Protein AF-A0A945IQQ4-F1 (afdb_monomer)

Foldseek 3Di:
DDPQLVLLVVLLVLLLVLLVPDDPVLQQVLQVLLLVLLQQLQCLQDPDDDRDDRDGSNVSSVSLVVSSVSNCVVPVVDDPSNSVSSVSSSVVRD

Sequence (94 aa):
MEPLQEEILRELDRIRLRLASLNHDRLVTMDIPVYTCAVAIWESTKSGGYKIPRVGPGAYAAQITVLTQDLLAVNPEGNTDAAAALTALRRALP

Radius of gyration: 12.51 Å; Cα contacts (8 Å, |Δi|>4): 98; chains: 1; bounding box: 37×19×31 Å

Structure (mmCIF, N/CA/C/O backbone):
data_AF-A0A945IQQ4-F1
#
_entry.id   AF-A0A945IQQ4-F1
#
loop_
_atom_site.group_PDB
_atom_site.id
_atom_site.type_symbol
_atom_site.label_atom_id
_atom_site.label_alt_id
_atom_site.label_comp_id
_atom_site.label_asym_id
_atom_site.label_entity_id
_atom_site.label_seq_id
_atom_site.pdbx_PDB_ins_code
_atom_site.Cartn_x
_atom_site.Cartn_y
_atom_site.Cartn_z
_atom_site.occupancy
_atom_site.B_iso_or_equiv
_atom_site.auth_seq_id
_atom_site.auth_comp_id
_atom_site.auth_asym_id
_atom_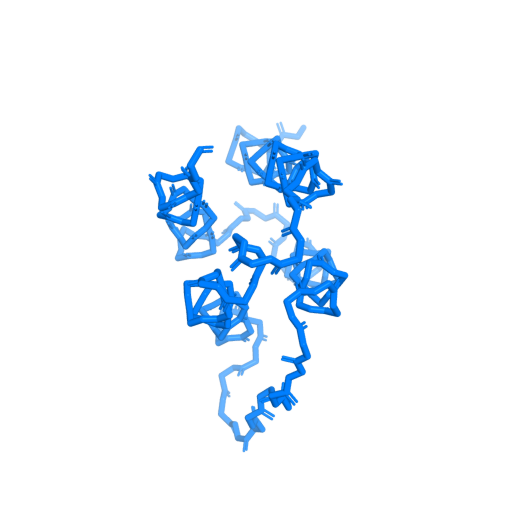site.auth_atom_id
_atom_site.pdbx_PDB_model_num
ATOM 1 N N . MET A 1 1 ? 19.982 4.177 7.693 1.00 59.25 1 MET A N 1
ATOM 2 C CA . MET A 1 1 ? 18.810 4.196 6.796 1.00 59.25 1 MET A CA 1
ATOM 3 C C . MET A 1 1 ? 18.528 5.641 6.470 1.00 59.25 1 MET A C 1
ATOM 5 O O . MET A 1 1 ? 18.574 6.456 7.385 1.00 59.25 1 MET A O 1
ATOM 9 N N . GLU A 1 2 ? 18.303 5.938 5.197 1.00 73.06 2 GLU A N 1
ATOM 10 C CA . GLU A 1 2 ? 17.959 7.281 4.730 1.00 73.06 2 GLU A CA 1
ATOM 11 C C . GLU A 1 2 ? 16.549 7.688 5.214 1.00 73.06 2 GLU A C 1
ATOM 13 O O . GLU A 1 2 ? 15.678 6.817 5.345 1.00 73.06 2 GLU A O 1
ATOM 18 N N . PRO A 1 3 ? 16.284 8.987 5.462 1.00 79.06 3 PRO A N 1
ATOM 19 C CA . PRO A 1 3 ? 15.022 9.460 6.044 1.00 79.06 3 PRO A CA 1
ATOM 20 C C . PRO A 1 3 ? 13.760 9.063 5.256 1.00 79.06 3 PRO A C 1
ATOM 22 O O . PRO A 1 3 ? 12.734 8.742 5.854 1.00 79.06 3 PRO A O 1
ATOM 25 N N . LEU A 1 4 ? 13.832 9.046 3.919 1.00 85.31 4 LEU A N 1
ATOM 26 C CA . LEU A 1 4 ? 12.685 8.763 3.045 1.00 85.31 4 LEU A CA 1
ATOM 27 C C . LEU A 1 4 ? 12.265 7.285 3.071 1.00 85.31 4 LEU A C 1
ATOM 29 O O . LEU A 1 4 ? 11.075 6.970 3.094 1.00 85.31 4 LEU A O 1
ATOM 33 N N . GLN A 1 5 ? 13.228 6.363 3.09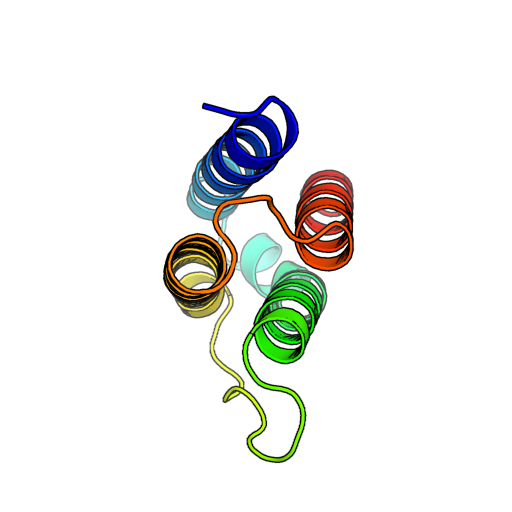8 1.00 86.44 5 GLN A N 1
ATOM 34 C CA . GLN A 1 5 ? 12.951 4.928 3.186 1.00 86.44 5 GLN A CA 1
ATOM 35 C C . GLN A 1 5 ? 12.208 4.588 4.484 1.00 86.44 5 GLN A C 1
ATOM 37 O O . GLN A 1 5 ? 11.258 3.801 4.482 1.00 86.44 5 GLN A O 1
ATOM 42 N N . GLU A 1 6 ? 12.625 5.195 5.595 1.00 87.31 6 GLU A N 1
ATOM 43 C CA . GLU A 1 6 ? 11.968 5.005 6.885 1.00 87.31 6 GLU A CA 1
ATOM 44 C C . GLU A 1 6 ? 10.535 5.559 6.880 1.00 87.31 6 GLU A C 1
ATOM 46 O O . GLU A 1 6 ? 9.628 4.932 7.432 1.00 87.31 6 GLU A O 1
ATOM 51 N N . GLU A 1 7 ? 10.299 6.692 6.217 1.00 89.25 7 GLU A N 1
ATOM 52 C CA . GLU A 1 7 ? 8.959 7.254 6.045 1.00 89.25 7 GLU A CA 1
ATOM 53 C C . GLU A 1 7 ? 8.040 6.318 5.245 1.00 89.25 7 GLU A C 1
ATOM 55 O O . GLU A 1 7 ? 6.940 6.007 5.705 1.00 89.25 7 GLU A O 1
ATOM 60 N N . ILE A 1 8 ? 8.512 5.791 4.110 1.00 89.75 8 ILE A N 1
ATOM 61 C CA . ILE A 1 8 ? 7.773 4.825 3.281 1.00 89.75 8 ILE A CA 1
ATOM 62 C C . ILE A 1 8 ? 7.363 3.594 4.104 1.00 89.75 8 ILE A C 1
ATOM 64 O O .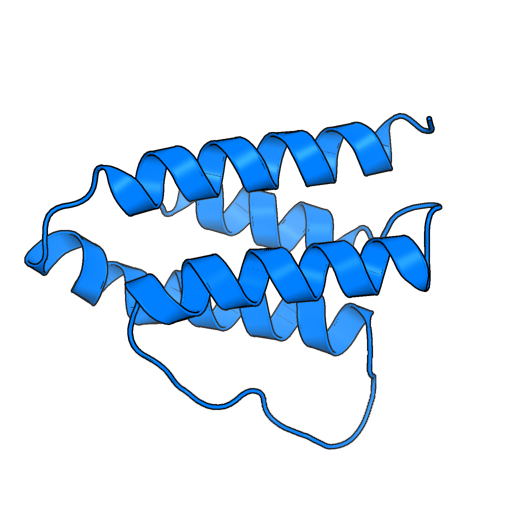 ILE A 1 8 ? 6.202 3.176 4.071 1.00 89.75 8 ILE A O 1
ATOM 68 N N . LEU A 1 9 ? 8.293 3.025 4.878 1.00 89.00 9 LEU A N 1
ATOM 69 C CA . LEU A 1 9 ? 8.027 1.849 5.713 1.00 89.00 9 LEU A CA 1
ATOM 70 C C . LEU A 1 9 ? 7.035 2.145 6.846 1.00 89.00 9 LEU A C 1
ATOM 72 O O . LEU A 1 9 ? 6.144 1.336 7.111 1.00 89.00 9 LEU A O 1
ATOM 76 N N . ARG A 1 10 ? 7.147 3.311 7.494 1.00 89.25 10 ARG A N 1
ATOM 77 C CA . ARG A 1 10 ? 6.208 3.742 8.543 1.00 89.25 10 ARG A CA 1
ATOM 78 C C . ARG A 1 10 ? 4.799 3.961 7.995 1.00 89.25 10 ARG A C 1
ATOM 80 O O . ARG A 1 10 ? 3.824 3.587 8.646 1.00 89.25 10 ARG A O 1
ATOM 87 N N . GLU A 1 11 ? 4.668 4.562 6.816 1.00 90.56 11 GLU A N 1
ATOM 88 C CA . GLU A 1 11 ? 3.367 4.766 6.174 1.00 90.56 11 GLU A CA 1
ATOM 89 C C . GLU A 1 11 ? 2.732 3.435 5.755 1.00 90.56 11 GLU A C 1
ATOM 91 O O . GLU A 1 11 ? 1.541 3.227 5.999 1.00 90.56 11 GLU A O 1
ATOM 96 N N . LEU A 1 12 ? 3.526 2.495 5.230 1.00 89.50 12 LEU A N 1
ATOM 97 C CA . LEU A 1 12 ? 3.066 1.137 4.939 1.00 89.50 12 LEU A CA 1
ATOM 98 C C . LEU A 1 12 ? 2.500 0.447 6.189 1.00 89.50 12 LEU A C 1
ATOM 100 O O . LEU A 1 12 ? 1.402 -0.108 6.135 1.00 89.50 12 LEU A O 1
ATOM 104 N N . ASP A 1 13 ? 3.212 0.500 7.315 1.00 89.81 13 ASP A N 1
ATOM 105 C CA . ASP A 1 13 ? 2.763 -0.129 8.561 1.00 89.81 13 ASP A CA 1
ATOM 106 C C . ASP A 1 13 ? 1.438 0.472 9.069 1.00 89.81 13 ASP A C 1
ATOM 108 O O . ASP A 1 13 ? 0.479 -0.246 9.366 1.00 89.81 13 ASP A O 1
ATOM 112 N N . ARG A 1 14 ? 1.314 1.805 9.040 1.00 89.62 14 ARG A N 1
ATOM 113 C CA . ARG A 1 14 ? 0.069 2.515 9.391 1.00 89.62 14 ARG A CA 1
ATOM 114 C C . ARG A 1 14 ? -1.111 2.106 8.511 1.00 89.62 14 ARG A C 1
ATOM 116 O O . ARG A 1 14 ? -2.223 1.932 9.016 1.00 89.62 14 ARG A O 1
ATOM 123 N N . ILE A 1 15 ? -0.887 1.980 7.204 1.00 89.81 15 ILE A N 1
ATOM 124 C CA . ILE A 1 15 ? -1.914 1.565 6.240 1.00 89.81 15 ILE A CA 1
ATOM 125 C C . ILE A 1 15 ? -2.351 0.129 6.518 1.00 89.81 15 ILE A C 1
ATOM 127 O O . ILE A 1 15 ? -3.552 -0.134 6.561 1.00 89.81 15 ILE A O 1
ATOM 131 N N . ARG A 1 16 ? -1.404 -0.787 6.764 1.00 87.38 16 ARG A N 1
ATOM 132 C CA . ARG A 1 16 ? -1.701 -2.191 7.086 1.00 87.38 16 ARG A CA 1
ATOM 133 C C . ARG A 1 16 ? -2.568 -2.313 8.335 1.00 87.38 16 ARG A C 1
ATOM 135 O O . ARG A 1 16 ? -3.577 -3.013 8.297 1.00 87.38 16 ARG A O 1
ATOM 142 N N . LEU A 1 17 ? -2.211 -1.603 9.407 1.00 87.31 17 LEU A N 1
ATOM 143 C CA . LEU A 1 17 ? -2.969 -1.618 10.660 1.00 87.31 17 LEU A CA 1
ATOM 144 C C . LEU A 1 17 ? -4.391 -1.072 10.486 1.00 87.31 17 LEU A C 1
ATOM 146 O O . LEU A 1 17 ? -5.339 -1.670 10.989 1.00 87.31 17 LEU A O 1
ATOM 150 N N . ARG A 1 18 ? -4.560 0.034 9.747 1.00 87.75 18 ARG A N 1
ATOM 151 C CA . ARG A 1 18 ? -5.892 0.604 9.486 1.00 87.75 18 ARG A CA 1
ATOM 152 C C . ARG A 1 18 ? -6.734 -0.276 8.580 1.00 87.75 18 ARG A C 1
ATOM 154 O O . ARG A 1 18 ? -7.891 -0.494 8.896 1.00 87.75 18 ARG A O 1
ATOM 161 N N . LEU A 1 19 ? -6.185 -0.812 7.491 1.00 85.62 19 LEU A N 1
ATOM 162 C CA . LEU A 1 19 ? -6.936 -1.718 6.616 1.00 85.62 19 LEU A CA 1
ATOM 163 C C . LEU A 1 19 ? -7.407 -2.964 7.373 1.00 85.62 19 LEU A C 1
ATOM 165 O O . LEU A 1 19 ? -8.556 -3.363 7.220 1.00 85.62 19 LEU A O 1
ATOM 169 N N . ALA A 1 20 ? -6.564 -3.533 8.236 1.00 84.69 20 ALA A N 1
ATOM 170 C CA . ALA A 1 20 ? -6.929 -4.694 9.044 1.00 84.69 20 ALA A CA 1
ATOM 171 C C . ALA A 1 20 ? -8.042 -4.414 10.072 1.00 84.69 20 ALA A C 1
ATOM 173 O O . ALA A 1 20 ? -8.722 -5.349 10.489 1.00 84.69 20 ALA A O 1
ATOM 174 N N . SER A 1 21 ? -8.239 -3.155 10.484 1.00 86.75 21 SER A N 1
ATOM 175 C CA . SER A 1 21 ? -9.280 -2.775 11.448 1.00 86.75 21 SER A CA 1
ATOM 176 C C . SER A 1 21 ? -10.613 -2.376 10.807 1.00 86.75 21 SER A C 1
ATOM 178 O O . SER A 1 21 ? -11.600 -2.180 11.520 1.00 86.75 21 SER A O 1
ATOM 180 N N . LEU A 1 22 ? -10.676 -2.260 9.476 1.00 86.38 22 LEU A N 1
ATOM 181 C CA . LEU A 1 22 ? -11.915 -1.949 8.769 1.00 86.38 22 LEU A CA 1
ATOM 182 C C . LEU A 1 22 ? -12.850 -3.162 8.718 1.00 86.38 22 LEU A C 1
ATOM 184 O O . LEU A 1 22 ? -12.432 -4.300 8.517 1.00 86.38 22 LEU A O 1
ATOM 188 N N . ASN A 1 23 ? -14.152 -2.900 8.838 1.00 87.44 23 ASN A N 1
ATOM 189 C CA . ASN A 1 23 ? -15.180 -3.897 8.550 1.00 87.44 23 ASN A CA 1
ATOM 190 C C . ASN A 1 23 ? -15.336 -4.115 7.030 1.00 87.44 23 ASN A C 1
ATOM 192 O O . ASN A 1 23 ? -14.781 -3.370 6.220 1.00 87.44 23 ASN A O 1
ATOM 196 N N . HIS A 1 24 ? -16.107 -5.134 6.641 1.00 82.50 24 HIS A N 1
ATOM 197 C CA . HIS A 1 24 ? -16.260 -5.526 5.237 1.00 82.50 24 HIS A CA 1
ATOM 198 C C . HIS A 1 24 ? -16.768 -4.386 4.339 1.00 82.50 24 HIS A C 1
ATOM 200 O O . HIS A 1 24 ? -16.154 -4.108 3.313 1.00 82.50 24 HIS A O 1
ATOM 206 N N . ASP A 1 25 ? -17.822 -3.678 4.750 1.00 85.56 25 ASP A N 1
ATOM 207 C CA . ASP A 1 25 ? -18.402 -2.589 3.953 1.00 85.56 25 ASP A CA 1
ATOM 208 C C . ASP A 1 25 ? -17.390 -1.464 3.709 1.00 85.56 25 ASP A C 1
ATOM 210 O O . ASP A 1 25 ? -17.232 -0.984 2.585 1.00 85.56 25 ASP A O 1
ATOM 214 N N . ARG A 1 26 ? -16.630 -1.078 4.744 1.00 85.44 26 ARG A N 1
ATOM 215 C CA . ARG A 1 26 ? -15.567 -0.076 4.604 1.00 85.44 26 ARG A CA 1
ATOM 216 C C . ARG A 1 26 ? -14.428 -0.588 3.731 1.00 85.44 26 ARG A C 1
ATOM 218 O O . ARG A 1 26 ? -13.953 0.159 2.881 1.00 85.44 26 ARG A O 1
ATOM 225 N N . LEU A 1 27 ? -14.019 -1.848 3.875 1.00 83.25 27 LEU A N 1
ATOM 226 C CA . LEU A 1 27 ? -13.008 -2.455 3.006 1.00 83.25 27 LEU A CA 1
ATOM 227 C C . LEU A 1 27 ? -13.412 -2.391 1.531 1.00 83.25 27 LEU A C 1
ATOM 229 O O . LEU A 1 27 ? -12.582 -2.025 0.705 1.00 83.25 27 LEU A O 1
ATOM 233 N N . VAL A 1 28 ? -14.673 -2.675 1.197 1.00 84.44 28 VAL A N 1
ATOM 234 C CA . VAL A 1 28 ? -15.175 -2.575 -0.184 1.00 84.44 28 VAL A CA 1
ATOM 235 C C . VAL A 1 28 ? -15.034 -1.150 -0.723 1.00 84.44 28 VAL A C 1
ATOM 237 O O . VAL A 1 28 ? -14.556 -0.966 -1.840 1.00 84.44 28 VAL A O 1
ATOM 240 N N . THR A 1 29 ? -15.354 -0.124 0.075 1.00 86.75 29 THR A N 1
ATOM 241 C CA . THR A 1 29 ? -15.169 1.278 -0.354 1.00 86.75 29 THR A CA 1
ATOM 242 C C . THR A 1 29 ? -13.701 1.663 -0.569 1.00 86.75 29 THR A C 1
ATOM 244 O O . THR A 1 29 ? -13.410 2.591 -1.323 1.00 86.75 29 THR A O 1
ATOM 247 N N . MET A 1 30 ? -12.770 0.922 0.041 1.00 89.38 30 MET A N 1
ATOM 248 C CA . MET A 1 30 ? -11.332 1.125 -0.119 1.00 89.38 30 MET A CA 1
ATOM 249 C C . MET A 1 30 ? -10.737 0.428 -1.353 1.00 89.38 30 MET A C 1
ATOM 251 O O . MET A 1 30 ? -9.565 0.657 -1.640 1.00 89.38 30 MET A O 1
ATOM 255 N N . ASP A 1 31 ? -11.502 -0.355 -2.122 1.00 86.38 31 ASP A N 1
ATOM 256 C CA . ASP A 1 31 ? -10.999 -1.067 -3.311 1.00 86.38 31 ASP A CA 1
ATOM 257 C C . ASP A 1 31 ? -10.252 -0.139 -4.285 1.00 86.38 31 ASP A C 1
ATOM 259 O O . ASP A 1 31 ? -9.100 -0.385 -4.640 1.00 86.38 31 ASP A O 1
ATOM 263 N N . ILE A 1 32 ? -10.880 0.983 -4.659 1.00 88.69 32 ILE A N 1
ATOM 264 C CA . ILE A 1 32 ? -10.319 1.929 -5.633 1.00 88.69 32 ILE A CA 1
ATOM 265 C C . ILE A 1 32 ? -9.081 2.654 -5.080 1.00 88.69 32 ILE A C 1
ATOM 267 O O . ILE A 1 32 ? -8.050 2.622 -5.754 1.00 88.69 32 ILE A O 1
ATOM 271 N N . PRO A 1 33 ? -9.112 3.297 -3.892 1.00 90.56 33 PRO A N 1
ATOM 272 C CA . PRO A 1 33 ? -7.922 3.959 -3.356 1.00 90.56 33 PRO A CA 1
ATOM 273 C C . PRO A 1 33 ? -6.735 3.010 -3.164 1.00 90.56 33 PRO A C 1
ATOM 275 O O . PRO A 1 33 ? -5.599 3.381 -3.461 1.00 90.56 33 PRO A O 1
ATOM 278 N N . VAL A 1 34 ? -6.988 1.788 -2.685 1.00 89.38 34 VAL A N 1
ATOM 279 C CA . VAL A 1 34 ? -5.924 0.812 -2.428 1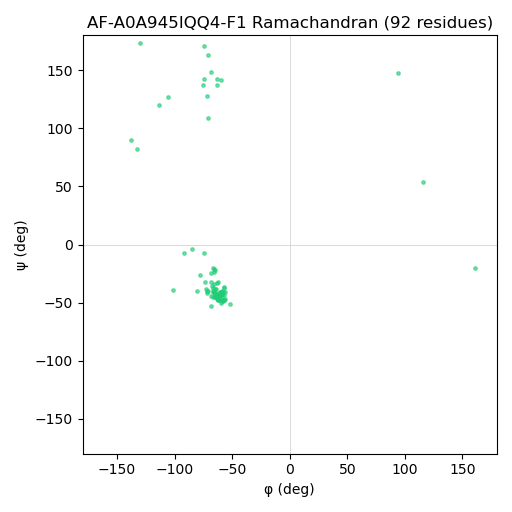.00 89.38 34 VAL A CA 1
ATOM 280 C C . VAL A 1 34 ? -5.354 0.289 -3.753 1.00 89.38 34 VAL A C 1
ATOM 282 O O . VAL A 1 34 ? -4.133 0.233 -3.900 1.00 89.38 34 VAL A O 1
ATOM 285 N N . TYR A 1 35 ? -6.200 0.010 -4.752 1.00 89.50 35 TYR A N 1
ATOM 286 C CA . TYR A 1 35 ? -5.752 -0.337 -6.105 1.00 89.50 35 TYR A CA 1
ATOM 287 C C . TYR A 1 35 ? -4.877 0.760 -6.721 1.00 89.50 35 TYR A C 1
ATOM 289 O O . TYR A 1 35 ? -3.786 0.474 -7.205 1.00 89.50 35 TYR A O 1
ATOM 297 N N . THR A 1 36 ? -5.315 2.021 -6.669 1.00 90.19 36 THR A N 1
ATOM 298 C CA . THR A 1 36 ? -4.556 3.156 -7.220 1.00 90.19 36 THR A CA 1
ATOM 299 C C . THR A 1 36 ? -3.183 3.291 -6.563 1.00 90.19 36 THR A C 1
ATOM 301 O O . THR A 1 36 ? -2.191 3.518 -7.253 1.00 90.19 36 THR A O 1
ATOM 304 N N . CYS A 1 37 ? -3.102 3.101 -5.243 1.00 91.75 37 CYS A N 1
ATOM 305 C CA . CYS A 1 37 ? -1.829 3.100 -4.524 1.00 91.75 37 CYS A CA 1
ATOM 306 C C . CYS A 1 37 ? -0.910 1.962 -4.992 1.00 91.75 37 CYS A C 1
ATOM 308 O O . CYS A 1 37 ? 0.256 2.203 -5.298 1.00 91.75 37 CYS A O 1
ATOM 310 N N . ALA A 1 38 ? -1.441 0.742 -5.114 1.00 90.81 38 ALA A N 1
ATOM 311 C CA . ALA A 1 38 ? -0.681 -0.405 -5.602 1.00 90.81 38 ALA A CA 1
ATOM 312 C C . ALA A 1 38 ? -0.161 -0.192 -7.036 1.00 90.81 38 ALA A C 1
ATOM 314 O O . ALA A 1 38 ? 0.988 -0.521 -7.318 1.00 90.81 38 ALA A O 1
ATOM 315 N N . VAL A 1 39 ? -0.971 0.390 -7.931 1.00 90.44 39 VAL A N 1
ATOM 316 C CA . VAL A 1 39 ? -0.548 0.717 -9.305 1.00 90.44 39 VAL A CA 1
ATOM 317 C C . VAL A 1 39 ? 0.616 1.700 -9.295 1.00 90.44 39 VAL A C 1
ATOM 319 O O . VAL A 1 39 ? 1.612 1.441 -9.961 1.00 90.44 39 VAL A O 1
ATOM 322 N N . ALA A 1 40 ? 0.525 2.779 -8.515 1.00 90.12 40 ALA A N 1
ATOM 323 C CA . ALA A 1 40 ? 1.585 3.781 -8.451 1.00 90.12 40 ALA A CA 1
ATOM 324 C C . ALA A 1 40 ? 2.920 3.169 -7.993 1.00 90.12 40 ALA A C 1
ATOM 326 O O . ALA A 1 40 ? 3.940 3.354 -8.648 1.00 90.12 40 ALA A O 1
ATOM 327 N N . ILE A 1 41 ? 2.908 2.359 -6.925 1.00 90.31 41 ILE A N 1
ATOM 328 C CA . ILE A 1 41 ? 4.117 1.675 -6.430 1.00 90.31 41 ILE A CA 1
ATOM 329 C C . ILE A 1 41 ? 4.645 0.676 -7.471 1.00 90.31 41 ILE A C 1
ATOM 331 O O . ILE A 1 41 ? 5.853 0.539 -7.658 1.00 90.31 41 ILE A O 1
ATOM 335 N N . TRP A 1 42 ? 3.761 -0.024 -8.183 1.00 88.81 42 TRP A N 1
ATOM 336 C CA . TRP A 1 42 ? 4.171 -0.932 -9.251 1.00 88.81 42 TRP A CA 1
ATOM 337 C C . TRP A 1 42 ? 4.827 -0.199 -10.424 1.00 88.81 42 TRP A C 1
ATOM 339 O O . TRP A 1 42 ? 5.882 -0.616 -10.888 1.00 88.81 42 TRP A O 1
ATOM 349 N N . GLU A 1 43 ? 4.260 0.911 -10.886 1.00 87.88 43 GLU A N 1
ATOM 350 C CA . GLU A 1 43 ? 4.846 1.715 -11.965 1.00 87.88 43 GLU A CA 1
ATOM 351 C C . GLU A 1 43 ? 6.214 2.285 -11.565 1.00 87.88 43 GLU A C 1
ATOM 353 O O . GLU A 1 43 ? 7.121 2.344 -12.397 1.00 87.88 43 GLU A O 1
ATOM 358 N N . SER A 1 44 ? 6.402 2.583 -10.275 1.00 85.12 44 SER A N 1
ATOM 359 C CA . SER A 1 44 ? 7.695 2.940 -9.685 1.00 85.12 44 SER A CA 1
ATOM 360 C C . SER A 1 44 ? 8.733 1.804 -9.687 1.00 85.12 44 SER A C 1
ATOM 362 O O . SER A 1 44 ? 9.925 2.090 -9.580 1.00 85.12 44 SER A O 1
ATOM 364 N N . THR A 1 45 ? 8.316 0.534 -9.793 1.00 80.00 45 THR A N 1
ATOM 365 C CA . THR A 1 45 ? 9.217 -0.641 -9.829 1.00 80.00 45 THR A CA 1
ATOM 366 C C . THR A 1 45 ? 9.438 -1.208 -11.226 1.00 80.00 45 THR A C 1
ATOM 368 O O . THR A 1 45 ? 10.548 -1.628 -11.549 1.00 80.00 45 THR A O 1
ATOM 371 N N . LYS A 1 46 ? 8.394 -1.255 -12.060 1.00 72.69 46 LYS A N 1
ATOM 372 C CA . LYS A 1 46 ? 8.424 -1.829 -13.409 1.00 72.69 46 LYS A CA 1
ATOM 373 C C . LYS A 1 46 ? 7.665 -0.943 -14.386 1.00 72.69 46 LYS A C 1
ATOM 375 O O . LYS A 1 46 ? 6.480 -1.139 -14.656 1.00 72.69 46 LYS A O 1
ATOM 380 N N . SER A 1 47 ? 8.381 -0.006 -14.990 1.00 62.03 47 SER A N 1
ATOM 381 C CA . SER A 1 47 ? 7.878 0.775 -16.112 1.00 62.03 47 SER A CA 1
ATOM 382 C C . SER A 1 47 ? 7.767 -0.108 -17.367 1.00 62.03 47 SER A C 1
ATOM 384 O O . SER A 1 47 ? 8.766 -0.497 -17.964 1.00 62.03 47 SER A O 1
ATOM 386 N N . GLY A 1 48 ? 6.535 -0.435 -17.783 1.00 61.16 48 GLY A N 1
ATOM 387 C CA . GLY A 1 48 ? 6.268 -0.831 -19.175 1.00 61.16 48 GLY A CA 1
ATOM 388 C C . GLY A 1 48 ? 5.770 -2.251 -19.477 1.00 61.16 48 GLY A C 1
ATOM 389 O O . GLY A 1 48 ? 6.297 -2.875 -20.393 1.00 61.16 48 GLY A O 1
ATOM 390 N N . GLY A 1 49 ? 4.680 -2.735 -18.860 1.00 61.00 49 GLY A N 1
ATOM 391 C CA . GLY A 1 49 ? 3.812 -3.625 -19.660 1.00 61.00 49 GLY A CA 1
ATOM 392 C C . GLY A 1 49 ? 2.819 -4.552 -18.972 1.00 61.00 49 GLY A C 1
ATOM 393 O O . GLY A 1 49 ? 1.858 -4.955 -19.623 1.00 61.00 49 GLY A O 1
ATOM 394 N N . TYR A 1 50 ? 2.978 -4.879 -17.689 1.00 68.62 50 TYR A N 1
ATOM 395 C CA . TYR A 1 50 ? 1.999 -5.719 -16.989 1.00 68.62 50 TYR A CA 1
ATOM 396 C C . TYR A 1 50 ? 1.149 -4.887 -16.039 1.00 68.62 50 TYR A C 1
ATOM 398 O O . TYR A 1 50 ? 1.674 -4.160 -15.200 1.00 68.62 50 TYR A O 1
ATOM 406 N N . LYS A 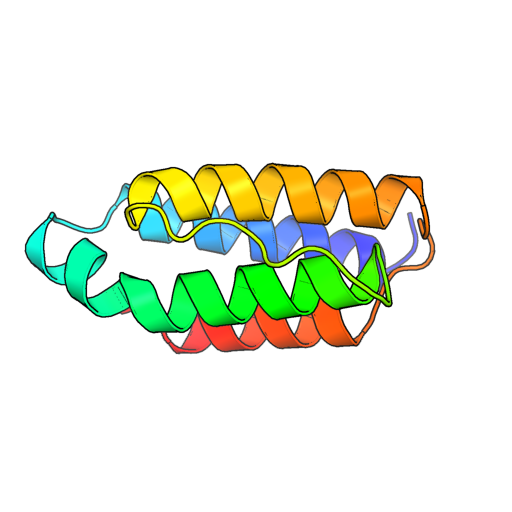1 51 ? -0.175 -4.999 -16.181 1.00 73.69 51 LYS A N 1
ATOM 407 C CA . LYS A 1 51 ? -1.119 -4.456 -15.203 1.00 73.69 51 LYS A CA 1
ATOM 408 C C . LYS A 1 51 ? -1.114 -5.360 -13.982 1.00 73.69 51 LYS A C 1
ATOM 410 O O . LYS A 1 51 ? -1.160 -6.583 -14.125 1.00 73.69 51 LYS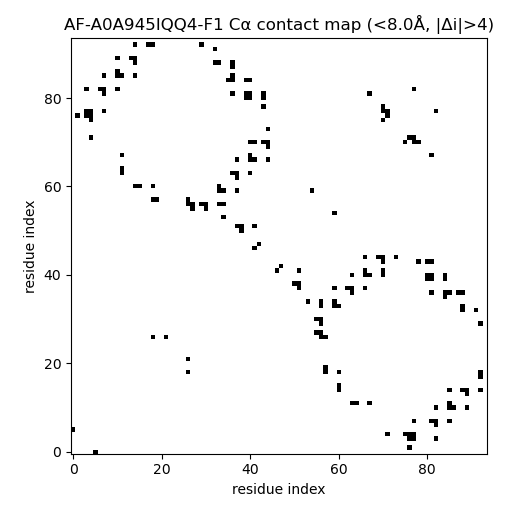 A O 1
ATOM 415 N N . ILE A 1 52 ? -1.108 -4.766 -12.795 1.00 81.06 52 ILE A N 1
ATOM 416 C CA . ILE A 1 52 ? -1.371 -5.538 -11.588 1.00 81.06 52 ILE A CA 1
ATOM 417 C C . ILE A 1 52 ? -2.808 -6.092 -11.650 1.00 81.06 52 ILE A C 1
ATOM 419 O O . ILE A 1 52 ? -3.718 -5.380 -12.090 1.00 81.06 52 ILE A O 1
ATOM 423 N N . PRO A 1 53 ? -3.034 -7.362 -11.274 1.00 81.31 53 PRO A N 1
ATOM 424 C CA . PRO A 1 53 ? -4.372 -7.935 -11.280 1.00 81.31 53 PRO A CA 1
ATOM 425 C C . PRO A 1 53 ? -5.262 -7.188 -10.288 1.00 81.31 53 PRO A C 1
ATOM 427 O O . PRO A 1 53 ? -4.813 -6.823 -9.199 1.00 81.31 53 PRO A O 1
ATOM 430 N N . ARG A 1 54 ? -6.535 -6.990 -10.649 1.00 81.12 54 ARG A N 1
ATOM 431 C CA . ARG A 1 54 ? -7.515 -6.523 -9.672 1.00 81.12 54 ARG A CA 1
ATOM 432 C C . ARG A 1 54 ? -7.826 -7.644 -8.69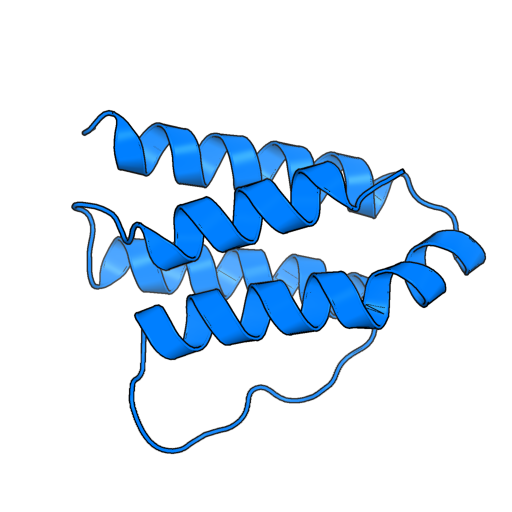2 1.00 81.12 54 ARG A C 1
ATOM 434 O O . ARG A 1 54 ? -8.172 -8.748 -9.106 1.00 81.12 54 ARG A O 1
ATOM 441 N N . VAL A 1 55 ? -7.714 -7.345 -7.408 1.00 82.31 55 VAL A N 1
ATOM 442 C CA . VAL A 1 55 ? -8.007 -8.266 -6.307 1.00 82.31 55 VAL A CA 1
ATOM 443 C C . VAL A 1 55 ? -8.936 -7.587 -5.302 1.00 82.31 55 VAL A C 1
ATOM 445 O O . VAL A 1 55 ? -9.243 -6.412 -5.447 1.00 82.31 55 VAL A O 1
ATOM 448 N N . GLY A 1 56 ? -9.425 -8.319 -4.302 1.00 74.75 56 GLY A N 1
ATOM 449 C CA . GLY A 1 56 ? -10.218 -7.709 -3.233 1.00 74.75 56 GLY A CA 1
ATOM 450 C C . GLY A 1 56 ? -9.372 -6.823 -2.301 1.00 74.75 56 GLY A C 1
ATOM 451 O O . GLY A 1 56 ? -8.152 -6.988 -2.223 1.00 74.75 56 GLY A O 1
ATOM 452 N N . PRO A 1 57 ? -10.005 -5.949 -1.502 1.00 69.75 57 PRO A N 1
ATOM 453 C CA . PRO A 1 57 ? -9.323 -4.962 -0.657 1.00 69.75 57 PRO A CA 1
ATOM 454 C C . PRO A 1 57 ? -8.324 -5.568 0.342 1.00 69.75 57 PRO A C 1
ATOM 456 O O . PRO A 1 57 ? -7.240 -5.023 0.543 1.00 69.75 57 PRO A O 1
ATOM 459 N N . GLY A 1 58 ? -8.634 -6.736 0.917 1.00 72.38 58 GLY A N 1
ATOM 460 C CA . GLY A 1 58 ? -7.702 -7.449 1.798 1.00 72.38 58 GLY A CA 1
ATOM 461 C C . GLY A 1 58 ? -6.460 -7.983 1.069 1.00 72.38 58 GLY A C 1
ATOM 462 O O . GLY A 1 58 ? -5.357 -7.944 1.611 1.00 72.38 58 GLY A O 1
ATOM 463 N N . ALA A 1 59 ? -6.615 -8.426 -0.180 1.00 81.00 59 ALA A N 1
ATOM 464 C CA . ALA A 1 59 ? -5.505 -8.904 -1.001 1.00 81.00 59 ALA A CA 1
ATOM 465 C C . ALA A 1 59 ? -4.623 -7.747 -1.495 1.00 81.00 59 ALA A C 1
ATOM 467 O O . ALA A 1 59 ? -3.404 -7.903 -1.564 1.00 81.00 59 ALA A O 1
ATOM 468 N N . TYR A 1 60 ? -5.193 -6.563 -1.744 1.00 80.44 60 TYR A N 1
ATOM 469 C CA . TYR A 1 60 ? -4.381 -5.399 -2.088 1.00 80.44 60 TYR A CA 1
ATOM 470 C C . TYR A 1 60 ? -3.476 -4.932 -0.945 1.00 80.44 60 TYR A C 1
ATOM 472 O O . TYR A 1 60 ? -2.364 -4.490 -1.212 1.00 80.44 60 TYR A O 1
ATOM 480 N N . ALA A 1 61 ? -3.895 -5.042 0.320 1.00 78.75 61 ALA A N 1
ATOM 481 C CA . ALA A 1 61 ? -3.028 -4.688 1.449 1.00 78.75 61 ALA A CA 1
ATOM 482 C C . ALA A 1 61 ? -1.741 -5.539 1.465 1.00 78.75 61 ALA A C 1
ATOM 484 O O . ALA A 1 61 ? -0.633 -5.027 1.666 1.00 78.75 61 ALA A O 1
ATOM 485 N N . ALA A 1 62 ? -1.885 -6.841 1.200 1.00 83.69 62 ALA A N 1
ATOM 486 C CA . ALA A 1 62 ? -0.753 -7.746 1.028 1.00 83.69 62 ALA A CA 1
ATOM 487 C C . ALA A 1 62 ? 0.074 -7.374 -0.212 1.00 83.69 62 ALA A C 1
ATOM 489 O O . ALA A 1 62 ? 1.299 -7.324 -0.141 1.00 83.69 62 ALA A O 1
ATOM 490 N N . GLN A 1 63 ? -0.586 -7.037 -1.321 1.00 87.69 63 GLN A N 1
ATOM 491 C CA . GLN A 1 63 ? 0.078 -6.653 -2.563 1.00 87.69 63 GLN A CA 1
ATOM 492 C C . GLN A 1 63 ? 0.912 -5.373 -2.419 1.00 87.69 63 GLN A C 1
ATOM 494 O O . GLN A 1 63 ? 2.074 -5.383 -2.800 1.00 87.69 63 GLN A O 1
ATOM 499 N N . ILE A 1 64 ? 0.382 -4.309 -1.807 1.00 89.81 64 ILE A N 1
ATOM 500 C CA . ILE A 1 64 ? 1.130 -3.072 -1.509 1.00 89.81 64 ILE A CA 1
ATOM 501 C C . ILE A 1 64 ? 2.370 -3.394 -0.673 1.00 89.81 64 ILE A C 1
ATOM 503 O O . ILE A 1 64 ? 3.438 -2.859 -0.939 1.00 89.81 64 ILE A O 1
ATOM 507 N N . THR A 1 65 ? 2.255 -4.292 0.309 1.00 89.69 65 THR A N 1
ATOM 508 C CA . THR A 1 65 ? 3.404 -4.690 1.137 1.00 89.69 65 THR A CA 1
ATOM 509 C C . THR A 1 65 ? 4.521 -5.291 0.290 1.00 89.69 65 THR A C 1
ATOM 511 O O . THR A 1 65 ? 5.664 -4.853 0.404 1.00 89.69 65 THR A O 1
ATOM 514 N N . VAL A 1 66 ? 4.188 -6.257 -0.570 1.00 89.88 66 VAL A N 1
ATOM 515 C CA . VAL A 1 66 ? 5.159 -6.901 -1.467 1.00 89.88 66 VAL A CA 1
ATOM 516 C C . VAL A 1 66 ? 5.755 -5.879 -2.434 1.00 89.88 66 VAL A C 1
ATOM 518 O O . VAL A 1 66 ? 6.970 -5.774 -2.536 1.00 89.88 66 VAL A O 1
ATOM 521 N N . LEU A 1 67 ? 4.916 -5.057 -3.067 1.00 89.81 67 LEU A N 1
ATOM 522 C CA . LEU A 1 67 ? 5.347 -4.037 -4.024 1.00 89.81 67 LEU A CA 1
ATOM 523 C C . LEU A 1 67 ? 6.296 -3.007 -3.403 1.00 89.81 67 LEU A C 1
ATOM 525 O O . LEU A 1 67 ? 7.300 -2.651 -4.012 1.00 89.81 67 LEU A O 1
ATOM 529 N N . THR A 1 68 ? 6.009 -2.542 -2.187 1.00 89.62 68 THR A N 1
ATOM 530 C CA . THR A 1 68 ? 6.887 -1.610 -1.473 1.00 89.62 68 THR A CA 1
ATOM 531 C C . THR A 1 68 ? 8.215 -2.269 -1.102 1.00 89.62 68 THR A C 1
ATOM 533 O O . THR A 1 68 ? 9.255 -1.622 -1.172 1.00 89.62 68 THR A O 1
ATOM 536 N N . GLN A 1 69 ? 8.215 -3.547 -0.718 1.00 88.62 69 GLN A N 1
ATOM 537 C CA . GLN A 1 69 ? 9.454 -4.277 -0.429 1.00 88.62 69 GLN A CA 1
ATOM 538 C C . GLN A 1 69 ? 10.299 -4.479 -1.691 1.00 88.62 69 GLN A C 1
ATOM 540 O O . GLN A 1 69 ? 11.497 -4.201 -1.661 1.00 88.62 69 GLN A O 1
ATOM 545 N N . ASP A 1 70 ? 9.674 -4.879 -2.800 1.00 89.50 70 ASP A N 1
ATOM 546 C CA . ASP A 1 70 ? 10.327 -5.007 -4.105 1.00 89.50 70 ASP A CA 1
ATOM 547 C C . ASP A 1 70 ? 10.919 -3.667 -4.556 1.00 89.50 70 ASP A C 1
ATOM 549 O O . ASP A 1 70 ? 12.063 -3.598 -5.006 1.00 89.50 70 ASP A O 1
ATOM 553 N N . LEU A 1 71 ? 10.170 -2.578 -4.371 1.00 88.62 71 LEU A N 1
ATOM 554 C CA . LEU A 1 71 ? 10.634 -1.228 -4.658 1.00 88.62 71 LEU A CA 1
ATOM 555 C C . LEU A 1 71 ? 11.878 -0.858 -3.864 1.00 88.62 71 LEU A C 1
ATOM 557 O O . LEU A 1 71 ? 12.833 -0.368 -4.452 1.00 88.62 71 LEU A O 1
ATOM 561 N N . LEU A 1 72 ? 11.881 -1.095 -2.553 1.00 87.69 72 LEU A N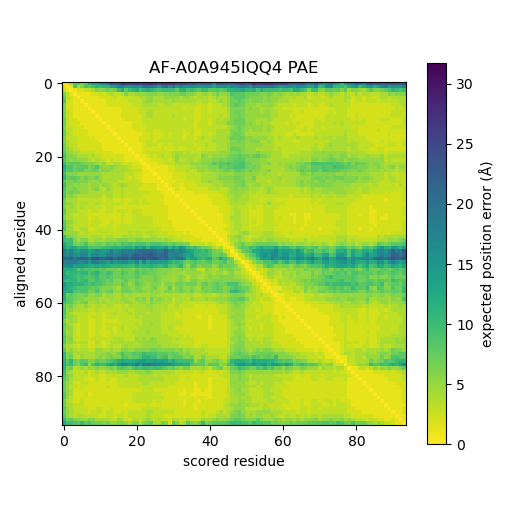 1
ATOM 562 C CA . LEU A 1 72 ? 13.031 -0.784 -1.706 1.00 87.69 72 LEU A CA 1
ATOM 563 C C . LEU A 1 72 ? 14.234 -1.690 -1.996 1.00 87.69 72 LEU A C 1
ATOM 565 O O . LEU A 1 72 ? 15.366 -1.288 -1.745 1.00 87.69 72 LEU A O 1
ATOM 569 N N . ALA A 1 73 ? 14.012 -2.890 -2.535 1.00 88.56 73 ALA A N 1
ATOM 570 C CA . ALA A 1 73 ? 15.090 -3.760 -2.991 1.00 88.56 73 ALA A CA 1
ATOM 571 C C . ALA A 1 73 ? 15.740 -3.248 -4.290 1.00 88.56 73 ALA A C 1
ATOM 573 O O . ALA A 1 73 ? 16.956 -3.345 -4.441 1.00 88.56 73 ALA A O 1
ATOM 574 N N . VAL A 1 74 ? 14.948 -2.699 -5.219 1.00 87.12 74 VAL A N 1
ATOM 575 C CA . VAL A 1 74 ? 15.441 -2.148 -6.497 1.00 87.12 74 VAL A CA 1
ATOM 576 C C . VAL A 1 74 ? 16.004 -0.735 -6.332 1.00 87.12 74 VAL A C 1
ATOM 578 O O . VAL A 1 74 ? 17.019 -0.398 -6.934 1.00 87.12 74 VAL A O 1
ATOM 581 N N . ASN A 1 75 ? 15.343 0.091 -5.526 1.00 84.75 75 ASN A N 1
ATOM 582 C CA . ASN A 1 75 ? 15.707 1.473 -5.257 1.00 84.75 75 ASN A CA 1
ATOM 583 C C . ASN A 1 75 ? 15.659 1.745 -3.738 1.00 84.75 75 ASN A C 1
ATOM 585 O O . ASN A 1 75 ? 14.663 2.275 -3.228 1.00 84.75 75 ASN A O 1
ATOM 589 N N . PRO A 1 76 ? 16.728 1.390 -3.001 1.00 81.31 76 PRO A N 1
ATOM 590 C CA . PRO A 1 76 ? 16.793 1.576 -1.551 1.00 81.31 76 PRO A CA 1
ATOM 591 C C . PRO A 1 76 ? 16.821 3.051 -1.134 1.00 81.31 76 PRO A C 1
ATOM 593 O O . PRO A 1 76 ? 16.465 3.365 -0.001 1.00 81.31 76 PRO A O 1
ATOM 596 N N . GLU A 1 77 ? 17.194 3.953 -2.047 1.00 78.38 77 GLU A N 1
ATOM 597 C CA . GLU A 1 77 ? 17.233 5.405 -1.817 1.00 78.38 77 GLU A CA 1
ATOM 598 C C . GLU A 1 77 ? 15.830 6.039 -1.799 1.00 78.38 77 GLU A C 1
ATOM 600 O O . GLU A 1 77 ? 15.656 7.189 -1.399 1.00 78.38 77 GLU A O 1
ATOM 605 N N . GLY A 1 78 ? 14.803 5.250 -2.128 1.00 71.88 78 GLY A N 1
ATOM 606 C CA . GLY A 1 78 ? 13.403 5.623 -2.011 1.00 71.88 78 GLY A CA 1
ATOM 607 C C . GLY A 1 78 ? 12.830 6.202 -3.302 1.00 71.88 78 GLY A C 1
ATOM 608 O O . GLY A 1 78 ? 13.500 6.863 -4.092 1.00 71.88 78 GLY A O 1
ATOM 609 N N . ASN A 1 79 ? 11.542 5.939 -3.518 1.00 86.44 79 ASN A N 1
ATOM 610 C CA . ASN A 1 79 ? 10.785 6.483 -4.638 1.00 86.44 79 ASN A CA 1
ATOM 611 C C . ASN A 1 79 ? 9.717 7.446 -4.106 1.00 86.44 79 ASN A C 1
ATOM 613 O O . ASN A 1 79 ? 8.851 7.064 -3.314 1.00 86.44 79 ASN A O 1
ATOM 617 N N . THR A 1 80 ? 9.794 8.701 -4.541 1.00 88.50 80 THR A N 1
ATOM 618 C CA . THR A 1 80 ? 8.898 9.778 -4.104 1.00 88.50 80 THR A CA 1
ATOM 619 C C . THR A 1 80 ? 7.444 9.537 -4.493 1.00 88.50 80 THR A C 1
ATOM 621 O O . THR A 1 80 ? 6.550 9.895 -3.728 1.00 88.50 80 THR A O 1
ATOM 624 N N . ASP A 1 81 ? 7.191 8.889 -5.630 1.00 88.56 81 ASP A N 1
ATOM 625 C CA . ASP A 1 81 ? 5.832 8.607 -6.099 1.00 88.56 81 ASP A CA 1
ATOM 626 C C . ASP A 1 81 ? 5.177 7.537 -5.227 1.00 88.56 81 ASP A C 1
ATOM 628 O O . ASP A 1 81 ? 4.022 7.676 -4.821 1.00 88.56 81 ASP A O 1
ATOM 632 N N . ALA A 1 82 ? 5.943 6.514 -4.841 1.00 88.50 82 ALA A N 1
ATOM 633 C CA . ALA A 1 82 ? 5.491 5.506 -3.889 1.00 88.50 82 ALA A CA 1
ATOM 634 C C . ALA A 1 82 ? 5.187 6.113 -2.509 1.00 88.50 82 ALA A C 1
ATOM 636 O O . ALA A 1 82 ? 4.144 5.818 -1.920 1.00 88.50 82 ALA A O 1
ATOM 637 N N . ALA A 1 83 ? 6.045 7.010 -2.008 1.00 90.12 83 ALA A N 1
ATOM 638 C CA . ALA A 1 83 ? 5.806 7.726 -0.752 1.00 90.12 83 ALA A CA 1
ATOM 639 C C . ALA A 1 83 ? 4.532 8.592 -0.813 1.00 90.12 83 ALA A C 1
ATOM 641 O O . ALA A 1 83 ? 3.707 8.581 0.111 1.00 90.12 83 ALA A O 1
ATOM 642 N N . ALA A 1 84 ? 4.329 9.304 -1.924 1.00 91.19 84 ALA A N 1
ATOM 643 C CA . ALA A 1 84 ? 3.138 10.112 -2.158 1.00 91.19 84 ALA A CA 1
ATOM 644 C C . ALA A 1 84 ? 1.869 9.250 -2.254 1.00 91.19 84 ALA A C 1
ATOM 646 O O . ALA A 1 84 ? 0.849 9.592 -1.650 1.00 91.19 84 ALA A O 1
ATOM 647 N N . ALA A 1 85 ? 1.934 8.109 -2.946 1.00 92.69 85 ALA A N 1
ATOM 648 C CA . ALA A 1 85 ? 0.825 7.171 -3.083 1.00 92.69 85 ALA A CA 1
ATOM 649 C C . ALA A 1 85 ? 0.406 6.571 -1.733 1.00 92.69 85 ALA A C 1
ATOM 651 O O . ALA A 1 85 ? -0.787 6.540 -1.417 1.00 92.69 85 ALA A O 1
ATOM 652 N N . LEU A 1 86 ? 1.371 6.149 -0.907 1.00 93.00 86 LEU A N 1
ATOM 653 C CA . LEU A 1 86 ? 1.110 5.667 0.454 1.00 93.00 86 LEU A C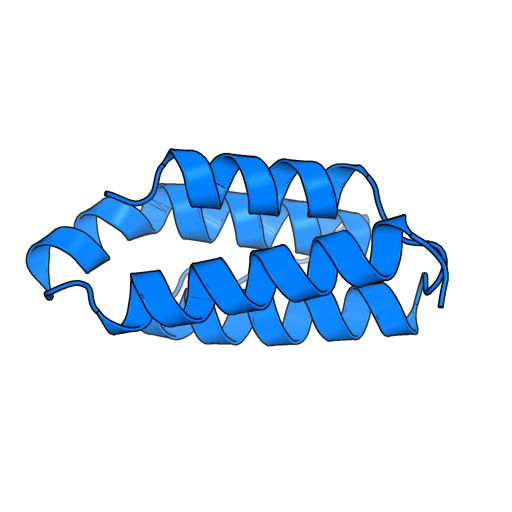A 1
ATOM 654 C C . LEU A 1 86 ? 0.482 6.774 1.313 1.00 93.00 86 LEU A C 1
ATOM 656 O O . LEU A 1 86 ? -0.551 6.563 1.950 1.00 93.00 86 LEU A O 1
ATOM 660 N N . THR A 1 87 ? 1.024 7.991 1.256 1.00 92.31 87 THR A N 1
ATOM 661 C CA . THR A 1 87 ? 0.471 9.142 1.986 1.00 92.31 87 THR A CA 1
ATOM 662 C C . THR A 1 87 ? -0.968 9.453 1.562 1.00 92.31 87 THR A C 1
ATOM 664 O O . THR A 1 87 ? -1.827 9.716 2.409 1.00 92.31 87 THR A O 1
ATOM 667 N N . ALA A 1 88 ? -1.258 9.418 0.260 1.00 92.38 88 ALA A N 1
ATOM 668 C CA . ALA A 1 88 ? -2.598 9.641 -0.273 1.00 92.38 88 ALA A CA 1
ATOM 669 C C . ALA A 1 88 ? -3.578 8.559 0.201 1.00 92.38 88 ALA A C 1
ATOM 671 O O . ALA A 1 88 ? -4.669 8.887 0.675 1.00 92.38 88 ALA A O 1
ATOM 672 N N . LEU A 1 89 ? -3.170 7.286 0.168 1.00 92.50 89 LEU A N 1
ATOM 673 C CA . LEU A 1 89 ? -3.980 6.186 0.686 1.00 92.50 89 LEU A CA 1
ATOM 674 C C . LEU A 1 89 ? -4.247 6.343 2.187 1.00 92.50 89 LEU A C 1
ATOM 676 O O . LEU A 1 89 ? -5.385 6.182 2.628 1.00 92.50 89 LEU A O 1
ATOM 680 N N . ARG A 1 90 ? -3.242 6.739 2.979 1.00 91.69 90 ARG A N 1
ATOM 681 C CA . ARG A 1 90 ? -3.442 7.024 4.405 1.00 91.69 90 ARG A CA 1
ATOM 682 C C . ARG A 1 90 ? -4.494 8.109 4.628 1.00 91.69 90 ARG A C 1
ATOM 684 O O . ARG A 1 90 ? -5.291 7.985 5.555 1.00 91.69 90 ARG A O 1
ATOM 691 N N . ARG A 1 91 ? -4.504 9.171 3.824 1.00 90.00 91 ARG A N 1
ATOM 692 C CA . ARG A 1 91 ? -5.508 10.245 3.941 1.00 90.00 91 ARG A CA 1
ATOM 693 C C . ARG A 1 91 ? -6.911 9.787 3.543 1.00 90.00 91 ARG A C 1
ATOM 695 O O . ARG A 1 91 ? -7.872 10.289 4.108 1.00 90.00 91 ARG A O 1
ATOM 702 N N . ALA A 1 92 ? -7.015 8.861 2.592 1.00 88.56 92 ALA A N 1
ATOM 703 C CA . ALA A 1 92 ? -8.289 8.323 2.120 1.00 88.56 92 ALA A CA 1
ATOM 704 C C . ALA A 1 92 ? -8.902 7.281 3.068 1.00 88.56 92 ALA A C 1
ATOM 706 O O . ALA A 1 92 ? -10.117 7.101 3.069 1.00 88.56 92 ALA A O 1
ATOM 707 N N . LEU A 1 93 ? -8.079 6.586 3.860 1.00 86.62 93 LEU A N 1
ATOM 708 C CA . LEU A 1 93 ? -8.578 5.670 4.882 1.00 86.62 93 LEU A CA 1
ATOM 709 C C . LEU A 1 93 ? -9.456 6.436 5.899 1.00 86.62 93 LEU A C 1
ATOM 711 O O . LEU A 1 93 ? -9.098 7.563 6.258 1.00 86.62 93 LEU A O 1
ATOM 715 N N . PRO A 1 94 ? -10.563 5.840 6.382 1.00 80.56 94 PRO A N 1
ATOM 716 C CA . PRO A 1 94 ? -11.429 6.426 7.406 1.00 80.56 94 PRO A CA 1
ATOM 717 C C . PRO A 1 94 ? -10.891 6.256 8.835 1.00 80.56 94 PRO A C 1
ATOM 719 O O . PRO A 1 94 ? -9.853 5.572 9.033 1.00 80.56 94 PRO A O 1
#

Solvent-accessible surface area (backbone atoms only — not comparable to full-atom values): 5354 Å² total; per-residue (Å²): 134,62,76,59,38,54,48,42,54,52,46,50,51,54,43,50,56,52,61,71,69,48,54,71,73,59,35,60,73,38,35,62,54,48,48,55,29,38,50,45,29,38,51,75,62,55,81,81,84,80,77,80,79,90,70,55,46,75,54,40,55,56,47,38,52,53,38,53,50,53,30,42,71,78,39,62,82,48,56,70,62,38,42,49,29,46,53,50,39,54,69,70,52,132

Mean predicted aligned error: 4.66 Å

pLDDT: mean 84.89, std 7.43, range [59.25, 93.0]

Secondary structure (DSSP, 8-state):
--HHHHHHHHHHHHHHHHHHHS-HHHHHHTHHHHHHHHHHHHHHH--SS-PPPP--HHHHHHHHHHHHHHHHHH-TT--HHHHHHHHHHHHH--

Nearest PDB structures (foldseek):
  8teo-assembly1_A  TM=3.530E-01  e=6.427E+00  Drosophila melanogaster
  8sik-assembly1_A  TM=3.518E-01  e=9.857E+00  Homo sapiens